Protein AF-A0A3B9BT10-F1 (afdb_monomer_lite)

Secondary structure (DSSP, 8-state):
--------THHHHHHHHHHHSPPPGGG-SS-TT--PPP---S-HHHHHHHHHHHHHHHHHT---S--HHHHHHHHHTT---

Foldseek 3Di:
DDDDDDDPPCPVVVVVVVVVDDDDQVRDPDHPPDDDDDDDPDDPVVVVVVVVVVVVCCVPVNDPDDDPVRVVVQVVVPDDD

Sequence (81 aa):
MSEPRVRRAGGRSARQALRAAPIAAEERSIRAGMEGGTYKPLSDAEILRIHNAALNALENIGLADAPPSGVKILTDVGAIL

Radius of gyration: 30.06 Å; chains: 1; bounding box: 66×40×74 Å

Structure (mmCIF, N/CA/C/O backbone):
data_AF-A0A3B9BT10-F1
#
_entry.id   AF-A0A3B9BT10-F1
#
loop_
_atom_site.group_PDB
_atom_site.id
_atom_site.type_symbol
_atom_site.label_atom_id
_atom_site.label_alt_id
_atom_site.label_comp_id
_atom_site.label_asym_id
_atom_site.label_entity_id
_atom_site.label_seq_id
_atom_site.pdbx_PDB_ins_code
_atom_site.Cartn_x
_atom_site.Cartn_y
_atom_site.Cartn_z
_atom_site.occupancy
_atom_site.B_iso_or_equiv
_atom_site.auth_seq_id
_atom_site.auth_comp_id
_atom_site.auth_asym_id
_atom_site.auth_atom_id
_atom_site.pdbx_PDB_model_num
ATOM 1 N N . MET A 1 1 ? 45.730 25.650 -56.884 1.00 43.03 1 MET A N 1
ATOM 2 C CA . MET A 1 1 ? 44.268 25.495 -56.720 1.00 43.03 1 MET A CA 1
ATOM 3 C C . MET A 1 1 ? 44.033 24.166 -56.015 1.00 43.03 1 MET A C 1
ATOM 5 O O . MET A 1 1 ? 44.523 23.167 -56.516 1.00 43.03 1 MET A O 1
ATOM 9 N N . SER A 1 2 ? 43.439 24.160 -54.818 1.00 49.56 2 SER A N 1
ATOM 10 C CA . SER A 1 2 ? 43.265 22.941 -54.009 1.00 49.56 2 SER A CA 1
ATOM 11 C C . SER A 1 2 ? 41.859 22.380 -54.211 1.00 49.56 2 SER A C 1
ATOM 13 O O . SER A 1 2 ? 40.880 23.102 -54.031 1.00 49.56 2 SER A O 1
ATOM 15 N N . GLU A 1 3 ? 41.775 21.118 -54.620 1.00 58.25 3 GLU A N 1
ATOM 16 C CA . GLU A 1 3 ? 40.535 20.398 -54.917 1.00 58.25 3 GLU 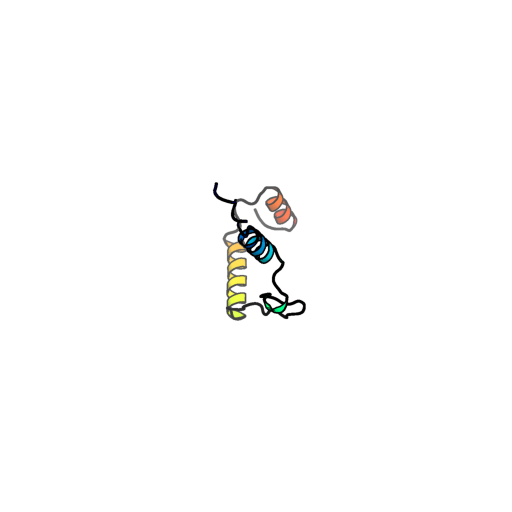A CA 1
ATOM 17 C C . GLU A 1 3 ? 39.741 20.106 -53.623 1.00 58.25 3 GLU A C 1
ATOM 19 O O . GLU A 1 3 ? 40.332 19.706 -52.609 1.00 58.25 3 GLU A O 1
ATOM 24 N N . PRO A 1 4 ? 38.409 20.294 -53.594 1.00 55.34 4 PRO A N 1
ATOM 25 C CA . PRO A 1 4 ? 37.624 20.065 -52.388 1.00 55.34 4 PRO A CA 1
ATOM 26 C C . PRO A 1 4 ? 37.548 18.565 -52.061 1.00 55.34 4 PRO A C 1
ATOM 28 O O . PRO A 1 4 ? 36.848 17.790 -52.708 1.00 55.34 4 PRO A O 1
ATOM 31 N N . ARG A 1 5 ? 38.249 18.146 -51.000 1.00 66.19 5 ARG A N 1
ATOM 32 C CA . ARG A 1 5 ? 38.156 16.784 -50.449 1.00 66.19 5 ARG A CA 1
ATOM 33 C C . ARG A 1 5 ? 36.738 16.499 -49.943 1.00 66.19 5 ARG A C 1
ATOM 35 O O . ARG A 1 5 ? 36.285 17.115 -48.976 1.00 66.19 5 ARG A O 1
ATOM 42 N N . VAL A 1 6 ? 36.083 15.503 -50.543 1.00 64.75 6 VAL A N 1
ATOM 43 C CA . VAL A 1 6 ? 34.787 14.960 -50.109 1.00 64.75 6 VAL A CA 1
ATOM 44 C C . VAL A 1 6 ? 34.893 14.483 -48.656 1.00 64.75 6 VAL A C 1
ATOM 46 O O . VAL A 1 6 ? 35.518 13.465 -48.350 1.00 64.75 6 VAL A O 1
ATOM 49 N N . ARG A 1 7 ? 34.304 15.237 -47.722 1.00 62.28 7 ARG A N 1
ATOM 50 C CA . ARG A 1 7 ? 34.230 14.842 -46.310 1.00 62.28 7 ARG A CA 1
ATOM 51 C C . ARG A 1 7 ? 33.209 13.711 -46.189 1.00 62.28 7 ARG A C 1
ATOM 53 O O . ARG A 1 7 ? 32.056 13.887 -46.567 1.00 62.28 7 ARG A O 1
ATOM 60 N N . ARG A 1 8 ? 33.617 12.557 -45.647 1.00 62.38 8 ARG A N 1
ATOM 61 C CA . ARG A 1 8 ? 32.740 11.404 -45.365 1.00 62.38 8 ARG A CA 1
ATOM 62 C C . ARG A 1 8 ? 31.692 11.787 -44.306 1.00 62.38 8 ARG A C 1
ATOM 64 O O . ARG A 1 8 ? 31.867 11.527 -43.119 1.00 62.38 8 ARG A O 1
ATOM 71 N N . ALA A 1 9 ? 30.611 12.439 -44.724 1.00 59.94 9 ALA A N 1
ATOM 72 C CA . ALA A 1 9 ? 29.584 13.007 -43.847 1.00 59.94 9 ALA A CA 1
ATOM 73 C C . ALA A 1 9 ? 28.581 11.971 -43.290 1.00 59.94 9 ALA A C 1
ATOM 75 O O . ALA A 1 9 ? 27.600 12.345 -42.659 1.00 59.94 9 ALA A O 1
ATOM 76 N N . GLY A 1 10 ? 28.823 10.668 -43.480 1.00 71.31 10 GLY A N 1
ATOM 77 C CA . GLY A 1 10 ? 27.914 9.600 -43.043 1.00 71.31 10 GLY A CA 1
ATOM 78 C C . GLY A 1 10 ? 28.111 9.120 -41.600 1.00 71.31 10 GLY A C 1
ATOM 79 O O . GLY A 1 10 ? 27.225 8.500 -41.026 1.00 71.31 10 GLY A O 1
ATOM 80 N N . GLY A 1 11 ? 29.258 9.399 -40.968 1.00 83.38 11 GLY A N 1
ATOM 81 C CA . GLY A 1 11 ? 29.569 8.810 -39.656 1.00 83.38 11 GLY A CA 1
ATOM 82 C C . GLY A 1 11 ? 28.680 9.317 -38.511 1.00 83.38 11 GLY A C 1
ATOM 83 O O . GLY A 1 11 ? 28.345 8.562 -37.601 1.00 83.38 11 GLY A O 1
ATOM 84 N N . ARG A 1 12 ? 28.288 10.600 -38.537 1.00 82.69 12 ARG A N 1
ATOM 85 C CA . ARG A 1 12 ? 27.394 11.183 -37.519 1.00 82.69 12 ARG A CA 1
ATOM 86 C C . ARG A 1 12 ? 25.955 10.711 -37.715 1.00 82.69 12 ARG A C 1
ATOM 88 O O . ARG A 1 12 ? 25.337 10.297 -36.740 1.00 82.69 12 ARG A O 1
ATOM 95 N N . SER A 1 13 ? 25.459 10.747 -38.952 1.00 85.88 13 SER A N 1
ATOM 96 C CA . SER A 1 13 ? 24.109 10.289 -39.286 1.00 85.88 13 SER A CA 1
ATOM 97 C C . SER A 1 13 ? 23.937 8.798 -38.998 1.00 85.88 13 SER A C 1
ATOM 99 O O . SER A 1 13 ? 22.935 8.427 -38.400 1.00 85.88 13 SER A O 1
ATOM 101 N N . ALA A 1 14 ? 24.938 7.959 -39.287 1.00 86.06 14 ALA A N 1
ATOM 102 C CA . ALA A 1 14 ? 24.908 6.534 -38.950 1.00 86.06 14 ALA A CA 1
ATOM 103 C C . ALA A 1 14 ? 24.807 6.285 -37.434 1.00 86.06 14 ALA A C 1
ATOM 105 O O . ALA A 1 14 ? 23.993 5.480 -36.994 1.00 86.06 14 ALA A O 1
ATOM 106 N N . ARG A 1 15 ? 25.575 7.017 -36.610 1.00 86.25 15 ARG A N 1
ATOM 107 C CA . ARG A 1 15 ? 25.467 6.917 -35.140 1.00 86.25 15 ARG A CA 1
ATOM 108 C C . ARG A 1 15 ? 24.121 7.410 -34.613 1.00 86.25 15 ARG A C 1
ATOM 110 O O . ARG A 1 15 ? 23.632 6.886 -33.620 1.00 86.25 15 ARG A O 1
ATOM 117 N N . GLN A 1 16 ? 23.546 8.430 -35.242 1.00 88.00 16 GLN A N 1
ATOM 118 C CA . GLN A 1 16 ? 22.224 8.933 -34.880 1.00 88.00 16 GLN A CA 1
ATOM 119 C C . GLN A 1 16 ? 21.133 7.920 -35.242 1.00 88.00 16 GLN A C 1
ATOM 121 O O . GLN A 1 16 ? 20.294 7.626 -34.398 1.00 88.00 16 GLN A O 1
ATOM 126 N N . ALA A 1 17 ? 21.196 7.335 -36.440 1.00 88.00 17 ALA A N 1
ATOM 127 C CA . ALA A 1 17 ? 20.282 6.288 -36.886 1.00 88.00 17 ALA A CA 1
ATOM 128 C C . ALA A 1 17 ? 20.360 5.039 -35.993 1.00 88.00 17 ALA A C 1
ATOM 130 O O . ALA A 1 17 ? 19.324 4.527 -35.592 1.00 88.00 17 ALA A O 1
ATOM 131 N N . LEU A 1 18 ? 21.567 4.605 -35.606 1.00 86.00 18 LEU A N 1
ATOM 132 C CA . LEU A 1 18 ? 21.755 3.455 -34.713 1.00 86.00 18 LEU A CA 1
ATOM 133 C C . LEU A 1 18 ? 21.127 3.678 -33.326 1.00 86.00 18 LEU A C 1
ATOM 135 O O . LEU A 1 18 ? 20.542 2.763 -32.769 1.00 86.00 18 LEU A O 1
ATOM 139 N N . ARG A 1 19 ? 21.224 4.894 -32.769 1.00 87.12 19 ARG A N 1
ATOM 140 C CA . ARG A 1 19 ? 20.616 5.222 -31.463 1.00 87.12 19 ARG A CA 1
ATOM 141 C C . ARG A 1 19 ? 19.108 5.446 -31.530 1.00 87.12 19 ARG A C 1
ATOM 143 O O . ARG A 1 19 ? 18.437 5.280 -30.522 1.00 87.12 19 ARG A O 1
ATOM 150 N N . ALA A 1 20 ? 18.603 5.889 -32.679 1.00 89.50 20 ALA A N 1
ATOM 151 C CA . ALA A 1 20 ? 17.173 6.063 -32.912 1.00 89.50 20 ALA A CA 1
ATOM 152 C C . ALA A 1 20 ? 16.476 4.741 -33.271 1.00 89.50 20 ALA A C 1
ATOM 154 O O . ALA A 1 20 ? 15.251 4.659 -33.191 1.00 89.50 20 ALA A O 1
ATOM 155 N N . ALA A 1 21 ? 17.236 3.723 -33.685 1.00 89.12 21 ALA A N 1
ATOM 156 C CA . ALA A 1 21 ? 16.704 2.402 -33.959 1.00 89.12 21 ALA A CA 1
ATOM 157 C C . ALA A 1 21 ? 16.153 1.763 -32.669 1.00 89.12 21 ALA A C 1
ATOM 159 O O . ALA A 1 21 ? 16.707 1.964 -31.586 1.00 89.12 21 ALA A O 1
ATOM 160 N N . PRO A 1 22 ? 15.063 0.988 -32.765 1.00 86.38 22 PRO A N 1
ATOM 161 C CA . PRO A 1 22 ? 14.544 0.244 -31.628 1.00 86.38 22 PRO A CA 1
ATOM 162 C C . PRO A 1 22 ? 15.571 -0.781 -31.136 1.00 86.38 22 PRO A C 1
ATOM 164 O O . PRO A 1 22 ? 16.290 -1.382 -31.934 1.00 86.38 22 PRO A O 1
ATOM 167 N N . ILE A 1 23 ? 15.591 -1.013 -29.820 1.00 84.12 23 ILE A N 1
ATOM 168 C CA . ILE A 1 23 ? 16.448 -2.025 -29.190 1.00 84.12 23 ILE A CA 1
ATOM 169 C C . ILE A 1 23 ? 16.156 -3.389 -29.825 1.00 84.12 23 ILE A C 1
ATOM 171 O O . ILE A 1 23 ? 14.990 -3.816 -29.904 1.00 84.12 23 ILE A O 1
ATOM 175 N N . ALA A 1 24 ? 17.222 -4.055 -30.279 1.00 87.06 24 ALA A N 1
ATOM 176 C CA . ALA A 1 24 ? 17.154 -5.380 -30.879 1.00 87.06 24 ALA A CA 1
ATOM 177 C C . ALA A 1 24 ? 16.463 -6.358 -29.921 1.00 87.06 24 ALA A C 1
ATOM 179 O O . ALA A 1 24 ? 16.622 -6.260 -28.706 1.00 87.06 24 ALA A O 1
ATOM 180 N N . ALA A 1 25 ? 15.682 -7.303 -30.449 1.00 83.62 25 ALA A N 1
ATOM 181 C CA . ALA A 1 25 ? 14.897 -8.222 -29.620 1.00 83.62 25 ALA A CA 1
ATOM 182 C C . ALA A 1 25 ? 15.762 -8.994 -28.603 1.00 83.62 25 ALA A C 1
ATOM 184 O O . ALA A 1 25 ? 15.337 -9.185 -27.464 1.00 83.62 25 ALA A O 1
ATOM 185 N N . GLU A 1 26 ? 16.988 -9.343 -28.999 1.00 83.44 26 GLU A N 1
ATOM 186 C CA . GLU A 1 26 ? 17.994 -10.039 -28.184 1.00 83.44 26 GLU A CA 1
ATOM 187 C C . GLU A 1 26 ? 18.449 -9.219 -26.960 1.00 83.44 26 GLU A C 1
ATOM 189 O O . GLU A 1 26 ? 18.745 -9.783 -25.907 1.00 83.44 26 GLU A O 1
ATOM 194 N N . GLU A 1 27 ? 18.485 -7.889 -27.105 1.00 85.31 27 GLU A N 1
ATOM 195 C CA . GLU A 1 27 ? 19.005 -6.918 -26.130 1.00 85.31 27 GLU A CA 1
ATOM 196 C C . GLU A 1 27 ? 17.919 -6.371 -25.189 1.00 85.31 27 GLU A C 1
ATOM 198 O O . GLU A 1 27 ? 18.207 -5.608 -24.264 1.00 85.31 27 GLU A O 1
ATOM 203 N N . ARG A 1 28 ? 16.649 -6.737 -25.400 1.00 86.06 28 ARG A N 1
ATOM 204 C CA . ARG A 1 28 ? 15.546 -6.282 -24.545 1.00 86.06 28 ARG A CA 1
ATOM 205 C C . ARG A 1 28 ? 15.669 -6.888 -23.151 1.00 86.06 28 ARG A C 1
ATOM 207 O O . ARG A 1 28 ? 15.701 -8.107 -22.999 1.00 86.06 28 ARG A O 1
ATOM 214 N N . SER A 1 29 ? 15.633 -6.032 -22.129 1.00 84.69 29 SER A N 1
ATOM 215 C 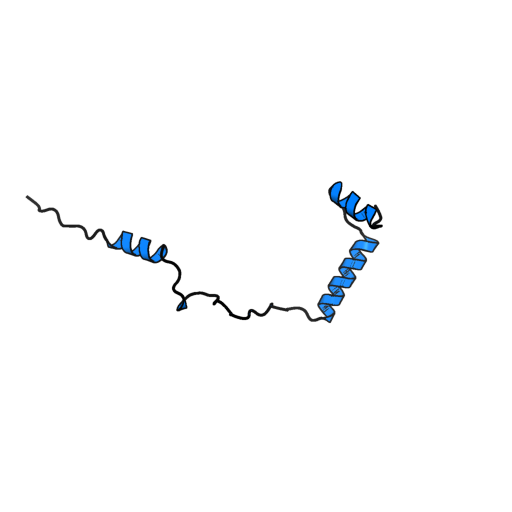CA . SER A 1 29 ? 15.678 -6.447 -20.719 1.00 84.69 29 SER A CA 1
ATOM 216 C C . SER A 1 29 ? 14.487 -7.318 -20.303 1.00 84.69 29 SER A C 1
ATOM 218 O O . SER A 1 29 ? 14.609 -8.108 -19.375 1.00 84.69 29 SER A O 1
ATOM 220 N N . ILE A 1 30 ? 13.342 -7.180 -20.981 1.00 82.44 30 ILE A N 1
ATOM 221 C CA . ILE A 1 30 ? 12.122 -7.960 -20.739 1.00 82.44 30 ILE A CA 1
ATOM 222 C C . ILE A 1 30 ? 11.595 -8.455 -22.088 1.00 82.44 30 ILE A C 1
ATOM 224 O O . ILE A 1 30 ? 11.559 -7.705 -23.069 1.00 82.44 30 ILE A O 1
ATOM 228 N N . ARG A 1 31 ? 11.185 -9.724 -22.142 1.00 83.06 31 ARG A N 1
ATOM 229 C CA . ARG A 1 31 ? 10.654 -10.378 -23.348 1.00 83.06 31 ARG A CA 1
ATOM 230 C C . ARG A 1 31 ? 9.154 -10.623 -23.198 1.00 83.06 31 ARG A C 1
ATOM 232 O O . ARG A 1 31 ? 8.659 -10.815 -22.092 1.00 83.06 31 ARG A O 1
ATOM 239 N N . ALA A 1 32 ? 8.426 -10.618 -24.313 1.00 79.12 32 ALA A N 1
ATOM 240 C CA . ALA A 1 32 ? 7.007 -10.963 -24.299 1.00 79.12 32 ALA A CA 1
ATOM 241 C C . ALA A 1 32 ? 6.825 -12.407 -23.799 1.00 79.12 32 ALA A C 1
ATOM 243 O O . ALA A 1 32 ? 7.570 -13.294 -24.211 1.00 79.12 32 ALA A O 1
ATOM 244 N N . GLY A 1 33 ? 5.864 -12.628 -22.900 1.00 80.19 33 GLY A N 1
ATOM 245 C CA . GLY A 1 33 ? 5.637 -13.933 -22.266 1.00 80.19 33 GLY A CA 1
ATOM 246 C C . GLY A 1 33 ? 6.626 -14.292 -21.151 1.00 80.19 33 GLY A C 1
ATOM 247 O O . GLY A 1 33 ? 6.559 -15.399 -20.630 1.00 80.19 33 GLY A O 1
ATOM 248 N N . MET A 1 34 ? 7.538 -13.390 -20.770 1.00 82.94 34 MET A N 1
ATOM 249 C CA . MET A 1 34 ? 8.409 -13.599 -19.613 1.00 82.94 34 MET A CA 1
ATOM 250 C C . MET A 1 34 ? 7.590 -13.474 -18.323 1.00 82.94 34 MET A C 1
ATOM 252 O O . MET A 1 34 ? 7.092 -12.393 -18.005 1.00 82.94 34 MET A O 1
ATOM 256 N N . GLU A 1 35 ? 7.460 -14.572 -17.580 1.00 74.81 35 GLU A N 1
ATOM 257 C CA . GLU A 1 35 ? 6.881 -14.557 -16.237 1.00 74.81 35 GLU A CA 1
ATOM 258 C C . GLU A 1 35 ? 7.835 -13.824 -15.287 1.00 74.81 35 GLU A C 1
ATOM 260 O O . GLU A 1 35 ? 8.960 -14.256 -15.034 1.00 74.81 35 GLU A O 1
ATOM 265 N N . GLY A 1 36 ? 7.402 -12.664 -14.799 1.00 76.69 36 GLY A N 1
ATOM 266 C CA . GLY A 1 36 ? 8.093 -11.938 -13.743 1.00 76.69 36 GLY A CA 1
ATOM 267 C C . GLY A 1 36 ? 7.635 -12.430 -12.374 1.00 76.69 36 GLY A C 1
ATOM 268 O O . GLY A 1 36 ? 6.440 -12.590 -12.137 1.00 76.69 36 GLY A O 1
ATOM 269 N N . GLY A 1 37 ? 8.576 -12.626 -11.453 1.00 79.00 37 GLY A N 1
ATOM 270 C CA . GLY A 1 37 ? 8.256 -12.757 -10.035 1.00 79.00 37 GLY A CA 1
ATOM 271 C C . GLY A 1 37 ? 8.114 -11.382 -9.385 1.00 79.00 37 GLY A C 1
ATOM 272 O O . GLY A 1 37 ? 8.825 -10.441 -9.736 1.00 79.00 37 GLY A O 1
ATOM 273 N N . THR A 1 38 ? 7.235 -11.254 -8.396 1.00 81.38 38 THR A N 1
ATOM 274 C CA . THR A 1 38 ? 7.266 -10.104 -7.486 1.00 81.38 38 THR A CA 1
ATOM 275 C C . THR A 1 38 ? 8.302 -10.353 -6.403 1.00 81.38 38 THR A C 1
ATOM 277 O O . THR A 1 38 ? 8.251 -11.377 -5.720 1.00 81.38 38 THR A O 1
ATOM 280 N N . TYR A 1 39 ? 9.222 -9.408 -6.210 1.00 88.56 39 TYR A N 1
ATOM 281 C CA . TYR A 1 39 ? 10.110 -9.440 -5.056 1.00 88.56 39 TYR A CA 1
ATOM 282 C C . TYR A 1 39 ? 9.273 -9.333 -3.776 1.00 88.56 39 TYR A C 1
ATOM 284 O O . TYR A 1 39 ? 8.617 -8.318 -3.542 1.00 88.56 39 TYR A O 1
ATOM 292 N N . LYS A 1 40 ? 9.273 -10.399 -2.971 1.00 88.75 40 LYS A N 1
ATOM 293 C CA . LYS A 1 40 ? 8.531 -10.499 -1.712 1.00 88.75 40 LYS A CA 1
ATOM 294 C C . LYS A 1 40 ? 9.530 -10.545 -0.548 1.00 88.75 40 LYS A C 1
ATOM 296 O O . LYS A 1 40 ? 9.881 -11.633 -0.101 1.00 88.75 40 LYS A O 1
ATOM 301 N N . PRO A 1 41 ? 10.030 -9.383 -0.084 1.00 95.12 41 PRO A N 1
ATOM 302 C CA . PRO A 1 41 ? 11.021 -9.331 0.991 1.00 95.12 41 PRO A CA 1
ATOM 303 C C . PRO A 1 41 ? 10.441 -9.671 2.366 1.00 95.12 41 PRO A C 1
ATOM 305 O O . PRO A 1 41 ? 11.201 -9.950 3.284 1.00 95.12 41 PRO A O 1
ATOM 308 N N . LEU A 1 42 ? 9.115 -9.609 2.514 1.00 96.69 42 LEU A N 1
ATOM 309 C CA . LEU A 1 42 ? 8.417 -9.837 3.772 1.00 96.69 42 LEU A CA 1
ATOM 310 C C . LEU A 1 42 ? 7.781 -11.225 3.805 1.00 96.69 42 LEU A C 1
ATOM 312 O O . LEU A 1 42 ? 7.155 -11.671 2.838 1.00 96.69 42 LEU A O 1
ATOM 316 N N . SER A 1 43 ? 7.880 -11.867 4.961 1.00 97.38 43 SER A N 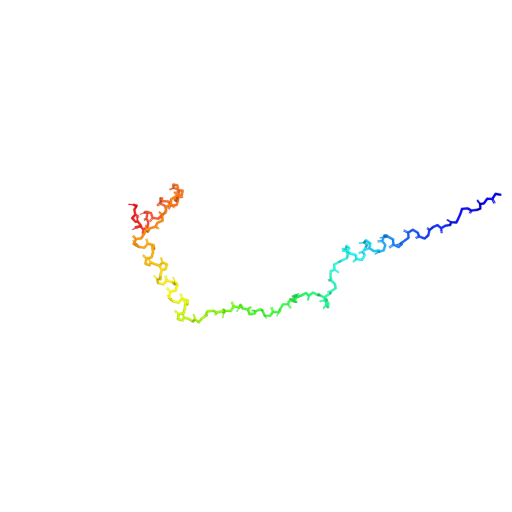1
ATOM 317 C CA . SER A 1 43 ? 7.088 -13.042 5.307 1.00 97.38 43 SER A CA 1
ATOM 318 C C . SER A 1 43 ? 5.603 -12.693 5.459 1.00 97.38 43 SER A C 1
ATOM 320 O O . SER A 1 43 ? 5.229 -11.543 5.702 1.00 97.38 43 SER A O 1
ATOM 322 N N . ASP A 1 44 ? 4.733 -13.701 5.382 1.00 97.31 44 ASP A N 1
ATOM 323 C CA . ASP A 1 44 ? 3.288 -13.507 5.574 1.00 97.31 44 ASP A CA 1
ATOM 324 C C . ASP A 1 44 ? 2.958 -12.946 6.965 1.00 97.31 44 ASP A C 1
ATOM 326 O O . ASP A 1 44 ? 2.066 -12.112 7.110 1.00 97.31 44 ASP A O 1
ATOM 330 N N . ALA A 1 45 ? 3.728 -13.337 7.985 1.00 98.44 45 ALA A N 1
ATOM 331 C CA . ALA A 1 45 ? 3.575 -12.825 9.342 1.00 98.44 45 ALA A CA 1
ATOM 332 C C . ALA A 1 45 ? 3.919 -11.328 9.448 1.00 98.44 45 ALA A C 1
ATOM 334 O O . ALA A 1 45 ? 3.262 -10.591 10.184 1.00 98.44 45 ALA A O 1
ATOM 335 N N . GLU A 1 46 ? 4.934 -10.860 8.718 1.00 98.44 46 GLU A N 1
ATOM 336 C CA . GLU A 1 46 ? 5.303 -9.439 8.678 1.00 98.44 46 GLU A CA 1
ATOM 337 C C . GLU A 1 46 ? 4.265 -8.609 7.925 1.00 98.44 46 GLU A C 1
ATOM 339 O O . GLU A 1 46 ? 3.890 -7.533 8.392 1.00 98.44 46 GLU A O 1
ATOM 344 N N . ILE A 1 47 ? 3.740 -9.132 6.814 1.00 98.25 47 ILE A N 1
ATOM 345 C CA . ILE A 1 47 ? 2.640 -8.499 6.076 1.00 98.25 47 ILE A CA 1
ATOM 346 C C . ILE A 1 47 ? 1.413 -8.358 6.982 1.00 98.25 47 ILE A C 1
ATOM 348 O O . ILE A 1 47 ? 0.852 -7.268 7.095 1.00 98.25 47 ILE A O 1
ATOM 352 N N . LEU A 1 48 ? 1.032 -9.431 7.681 1.00 98.62 48 LEU A N 1
ATOM 353 C CA . LEU A 1 48 ? -0.110 -9.413 8.594 1.00 98.62 48 LEU A CA 1
ATOM 354 C C . LEU A 1 48 ? 0.099 -8.426 9.750 1.00 98.62 48 LEU A C 1
ATOM 356 O O . LEU A 1 48 ? -0.828 -7.721 10.146 1.00 98.62 48 LEU A O 1
ATOM 360 N N . ARG A 1 49 ? 1.330 -8.325 10.264 1.00 98.62 49 ARG A N 1
ATOM 361 C CA . ARG A 1 49 ? 1.684 -7.350 11.302 1.00 98.62 49 ARG A CA 1
ATOM 362 C C . ARG A 1 49 ? 1.474 -5.914 10.823 1.00 98.62 49 ARG A C 1
ATOM 364 O O . ARG A 1 49 ? 0.870 -5.131 11.551 1.00 98.62 49 ARG A O 1
ATOM 371 N N . ILE A 1 50 ? 1.940 -5.576 9.620 1.00 98.44 50 ILE A N 1
ATOM 372 C CA . ILE A 1 50 ? 1.758 -4.238 9.033 1.00 98.44 50 ILE A CA 1
ATOM 373 C C . ILE A 1 50 ? 0.274 -3.957 8.796 1.00 98.44 50 ILE A C 1
ATOM 375 O O . ILE A 1 50 ? -0.197 -2.873 9.129 1.00 98.44 50 ILE A O 1
ATOM 379 N N . HIS A 1 51 ? -0.469 -4.934 8.273 1.00 98.50 51 HIS A N 1
ATOM 380 C CA . HIS A 1 51 ? -1.904 -4.799 8.037 1.00 98.50 51 HIS A CA 1
ATOM 381 C C . HIS A 1 51 ? -2.665 -4.467 9.328 1.00 98.50 51 HIS A C 1
ATOM 383 O O . HIS A 1 51 ? -3.379 -3.468 9.385 1.00 98.50 51 HIS A O 1
ATOM 389 N N . ASN A 1 52 ? -2.446 -5.244 10.390 1.00 98.62 52 ASN A N 1
ATOM 390 C CA . ASN A 1 52 ? -3.094 -5.006 11.680 1.00 98.62 52 ASN A CA 1
ATOM 391 C C . ASN A 1 52 ? -2.666 -3.670 12.299 1.00 98.62 52 ASN A C 1
ATOM 393 O O . ASN A 1 52 ? -3.492 -2.964 12.869 1.00 98.62 52 ASN A O 1
ATOM 397 N N . ALA A 1 53 ? -1.390 -3.295 12.167 1.00 98.56 53 ALA A N 1
ATOM 398 C CA . ALA A 1 53 ? -0.912 -1.995 12.629 1.00 98.56 53 ALA A CA 1
ATOM 399 C C . ALA A 1 53 ? -1.602 -0.836 11.891 1.00 98.56 53 ALA A C 1
ATOM 401 O O . ALA A 1 53 ? -1.986 0.139 12.531 1.00 98.56 53 ALA A O 1
ATOM 402 N N . ALA A 1 54 ? -1.806 -0.957 10.576 1.00 98.38 54 ALA A N 1
ATOM 403 C CA . ALA A 1 54 ? -2.523 0.039 9.786 1.00 98.38 54 ALA A CA 1
ATOM 404 C C . ALA A 1 54 ? -3.995 0.151 10.209 1.00 98.38 54 ALA A C 1
ATOM 406 O O . ALA A 1 54 ? -4.472 1.262 10.414 1.00 98.38 54 ALA A O 1
ATOM 407 N N . LEU A 1 55 ? -4.695 -0.971 10.411 1.00 97.75 55 LEU A N 1
ATOM 408 C CA . LEU A 1 55 ? -6.077 -0.958 10.908 1.00 97.75 55 LEU A CA 1
ATOM 409 C C . LEU A 1 55 ? -6.179 -0.325 12.299 1.00 97.75 55 LEU A C 1
ATOM 411 O O . LEU A 1 55 ? -7.022 0.538 12.523 1.00 97.75 55 LEU A O 1
ATOM 415 N N . ASN A 1 56 ? -5.275 -0.688 13.211 1.00 98.25 56 ASN A N 1
ATOM 416 C CA . ASN A 1 56 ? -5.232 -0.095 14.545 1.00 98.25 56 ASN A CA 1
ATOM 417 C C . ASN A 1 56 ? -4.961 1.413 14.494 1.00 98.25 56 ASN A C 1
ATOM 419 O O . ASN A 1 56 ? -5.538 2.160 15.281 1.00 98.25 56 ASN A O 1
ATOM 423 N N . ALA A 1 57 ? -4.088 1.870 13.594 1.00 97.62 57 ALA A N 1
ATOM 424 C CA . ALA A 1 57 ? -3.832 3.293 13.407 1.00 97.62 57 ALA A CA 1
ATOM 425 C C . ALA A 1 57 ? -5.071 4.013 12.856 1.00 97.62 57 ALA A C 1
ATOM 427 O O . ALA A 1 57 ? -5.438 5.060 13.378 1.00 97.62 57 ALA A O 1
ATOM 428 N N . LEU A 1 58 ? -5.749 3.440 11.859 1.00 95.44 58 LEU A N 1
ATOM 429 C CA . LEU A 1 58 ? -6.973 4.018 11.300 1.00 95.44 58 LEU A CA 1
ATOM 430 C C . LEU A 1 58 ? -8.086 4.140 12.347 1.00 95.44 58 LEU A C 1
ATOM 432 O O . LEU A 1 58 ? -8.734 5.177 12.400 1.00 95.44 58 LEU A O 1
ATOM 436 N N . GLU A 1 59 ? -8.264 3.131 13.199 1.00 95.12 59 GLU A N 1
ATOM 437 C CA . GLU A 1 59 ? -9.293 3.137 14.245 1.00 95.12 59 GLU A CA 1
ATOM 438 C C . GLU A 1 59 ? -8.979 4.127 15.377 1.00 95.12 59 GLU A C 1
ATOM 440 O O . GLU A 1 59 ? -9.843 4.881 15.811 1.00 95.12 59 GLU A O 1
ATOM 445 N N . ASN A 1 60 ? -7.739 4.128 15.8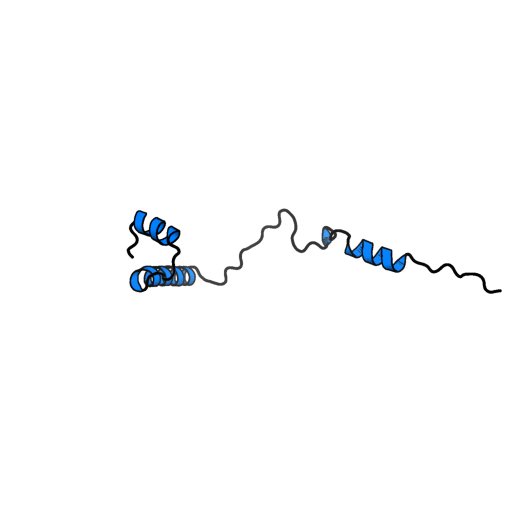79 1.00 96.62 60 ASN A N 1
ATOM 446 C CA . ASN A 1 60 ? -7.402 4.869 17.101 1.00 96.62 60 ASN A CA 1
ATOM 447 C C . ASN A 1 60 ? -6.866 6.282 16.845 1.00 96.62 60 ASN A C 1
ATOM 449 O O . ASN A 1 60 ? -6.923 7.126 17.737 1.00 96.62 60 ASN A O 1
ATOM 453 N N . ILE A 1 61 ? -6.277 6.525 15.671 1.00 95.88 61 ILE A N 1
ATOM 454 C CA . ILE A 1 61 ? -5.669 7.814 15.304 1.00 95.88 61 ILE A CA 1
ATOM 455 C C . ILE A 1 61 ? -6.521 8.519 14.245 1.00 95.88 61 ILE A C 1
ATOM 457 O O . ILE A 1 61 ? -6.690 9.734 14.314 1.00 95.88 61 ILE A O 1
ATOM 461 N N . GLY A 1 62 ? -7.072 7.775 13.284 1.00 93.50 62 GLY A N 1
ATOM 462 C CA . GLY A 1 62 ? -7.863 8.335 12.190 1.00 93.50 62 GLY A CA 1
ATOM 463 C C . GLY A 1 62 ? -7.022 8.910 11.046 1.00 93.50 62 GLY A C 1
ATOM 464 O O . GLY A 1 62 ? -5.811 8.696 10.944 1.00 93.50 62 GLY A O 1
ATOM 465 N N . LEU A 1 63 ? -7.694 9.624 10.143 1.00 92.69 63 LEU A N 1
ATOM 466 C CA . LEU A 1 63 ? -7.105 10.287 8.977 1.00 92.69 63 LEU A CA 1
ATOM 467 C C . LEU A 1 63 ? -7.416 11.784 9.030 1.00 92.69 63 LEU A C 1
ATOM 469 O O . LEU A 1 63 ? -8.547 12.174 9.303 1.00 92.69 63 LEU A O 1
ATOM 473 N N . ALA A 1 64 ? -6.422 12.614 8.721 1.00 94.12 64 ALA A N 1
ATOM 474 C CA . ALA A 1 64 ? -6.568 14.064 8.627 1.00 94.12 64 ALA A CA 1
ATOM 475 C C . ALA A 1 64 ? -6.527 14.536 7.165 1.00 94.12 64 ALA A C 1
ATOM 477 O O . ALA A 1 64 ? -6.092 13.804 6.275 1.00 94.12 64 ALA A O 1
ATOM 478 N N . ASP A 1 65 ? -6.980 15.770 6.933 1.00 93.81 65 ASP A N 1
ATOM 479 C CA . ASP A 1 65 ? -6.867 16.484 5.652 1.00 93.81 65 ASP A CA 1
ATOM 480 C C . ASP A 1 65 ? -7.498 15.768 4.442 1.00 93.81 65 ASP A C 1
ATOM 482 O O . ASP A 1 65 ? -7.094 15.956 3.291 1.00 93.81 65 ASP A O 1
ATOM 486 N N . ALA A 1 66 ? -8.535 14.960 4.682 1.00 92.56 66 ALA A N 1
ATOM 487 C CA . ALA A 1 66 ? -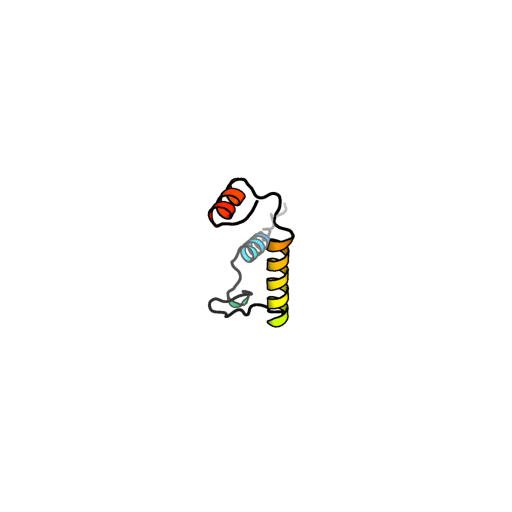9.320 14.377 3.605 1.00 92.56 66 ALA A CA 1
ATOM 488 C C . ALA A 1 66 ? -10.100 15.479 2.855 1.00 92.56 66 ALA A C 1
ATOM 490 O O . ALA A 1 66 ? -10.727 16.335 3.488 1.00 92.56 66 ALA A O 1
ATOM 491 N N . PRO A 1 67 ? -10.125 15.472 1.506 1.00 96.50 67 PRO A N 1
ATOM 492 C CA . PRO A 1 67 ? -10.945 16.415 0.751 1.00 96.50 67 PRO A CA 1
ATOM 493 C C . PRO A 1 67 ? -12.436 16.210 1.078 1.00 96.50 67 PRO A C 1
ATOM 495 O O . PRO A 1 67 ? -12.827 15.091 1.425 1.00 96.50 67 PRO A O 1
ATOM 498 N N . PRO A 1 68 ? -13.307 17.223 0.893 1.00 96.31 68 PRO A N 1
ATOM 499 C CA . PRO A 1 68 ? -14.734 17.101 1.213 1.00 96.31 68 PRO A CA 1
ATOM 500 C C . PRO A 1 68 ? -15.425 15.900 0.550 1.00 96.31 68 PRO A C 1
ATOM 502 O O . PRO A 1 68 ? -16.297 15.270 1.144 1.00 96.31 68 PRO A O 1
ATOM 505 N N . SER A 1 69 ? -15.006 15.543 -0.669 1.00 97.19 69 SER A N 1
ATOM 506 C CA . SER A 1 69 ? -15.476 14.340 -1.363 1.00 97.19 69 SER A CA 1
ATOM 507 C C . SER A 1 69 ? -15.081 13.048 -0.643 1.00 97.19 69 SER A C 1
ATOM 509 O O . SER A 1 69 ? -15.895 12.134 -0.556 1.00 97.19 69 SER A O 1
ATOM 511 N N . GLY A 1 70 ? -13.861 12.979 -0.108 1.00 95.12 70 GLY A N 1
ATOM 512 C CA . GLY A 1 70 ? -13.360 11.837 0.654 1.00 95.12 70 GLY A CA 1
ATOM 513 C C . GLY A 1 70 ? -14.102 11.664 1.975 1.00 95.12 70 GLY A C 1
ATOM 514 O O . GLY A 1 70 ? -14.557 10.561 2.262 1.00 95.12 70 GLY A O 1
ATOM 515 N N . VAL A 1 71 ? -14.305 12.758 2.721 1.00 95.88 71 VAL A N 1
ATOM 516 C CA . VAL A 1 71 ? -15.098 12.740 3.964 1.00 95.88 71 VAL A CA 1
ATOM 517 C C . VAL A 1 71 ? -16.498 12.207 3.684 1.00 95.88 71 VAL A C 1
ATOM 519 O O . VAL A 1 71 ? -16.902 11.232 4.305 1.00 95.88 71 VAL A O 1
ATOM 522 N N . LYS A 1 72 ? -17.196 12.771 2.687 1.00 97.06 72 LYS A N 1
ATOM 523 C CA . LYS A 1 72 ? -18.557 12.348 2.336 1.00 97.06 72 LYS A CA 1
ATOM 524 C C . LYS A 1 72 ? -18.637 10.851 2.019 1.00 97.06 72 LYS A C 1
ATOM 526 O O . LYS A 1 72 ? -19.504 10.165 2.545 1.00 97.06 72 LYS A O 1
ATOM 531 N N . ILE A 1 73 ? -17.747 10.345 1.160 1.00 97.00 73 ILE A N 1
ATOM 532 C CA . ILE A 1 73 ? -17.755 8.929 0.755 1.00 97.00 73 ILE A CA 1
ATOM 533 C C . ILE A 1 73 ? -17.565 8.015 1.969 1.00 97.00 73 ILE A C 1
ATOM 535 O O . ILE A 1 73 ? -18.250 7.002 2.077 1.00 97.00 73 ILE A O 1
ATOM 539 N N . LEU A 1 74 ? -16.652 8.371 2.874 1.00 95.25 74 LEU A N 1
ATOM 540 C CA . LEU A 1 74 ? -16.334 7.558 4.045 1.00 95.25 74 LEU A CA 1
ATOM 541 C C . LEU A 1 74 ? -17.447 7.613 5.101 1.00 95.25 74 LEU A C 1
ATOM 543 O O . LEU A 1 74 ? -17.834 6.570 5.627 1.00 95.25 74 LEU A O 1
ATOM 547 N N . THR A 1 75 ? -18.015 8.789 5.373 1.00 95.69 75 THR A N 1
ATOM 548 C CA . THR A 1 75 ? -19.123 8.919 6.333 1.00 95.69 75 THR A CA 1
ATOM 549 C C . THR A 1 75 ? -20.397 8.240 5.837 1.00 95.69 75 THR A C 1
ATOM 551 O O . THR A 1 75 ? -21.118 7.644 6.633 1.00 95.69 75 THR A O 1
ATOM 554 N N . ASP A 1 76 ? -20.655 8.253 4.52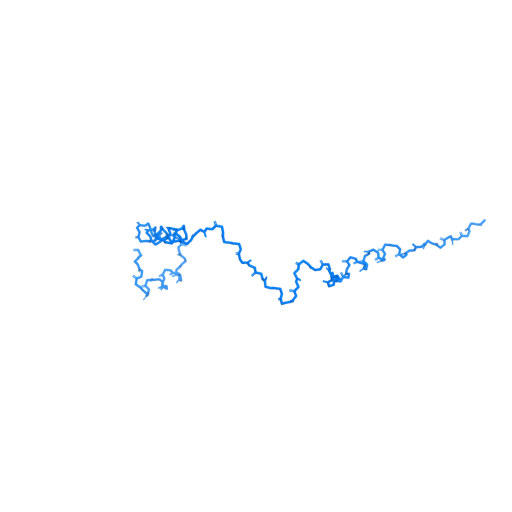3 1.00 97.31 76 ASP A N 1
ATOM 555 C CA . ASP A 1 76 ? -21.815 7.573 3.925 1.00 97.31 76 ASP A CA 1
ATOM 556 C C . ASP A 1 76 ? -21.765 6.045 4.124 1.00 97.31 76 ASP A C 1
ATOM 558 O O . ASP A 1 76 ? -22.808 5.391 4.151 1.00 97.31 76 ASP A O 1
ATOM 562 N N . VAL A 1 77 ? -20.567 5.470 4.285 1.00 96.56 77 VAL A N 1
ATOM 563 C CA . VAL A 1 77 ? -20.368 4.034 4.557 1.00 96.56 77 VAL A CA 1
ATOM 564 C C . VAL A 1 77 ? -20.110 3.728 6.036 1.00 96.56 77 VAL A C 1
ATOM 566 O O . VAL A 1 77 ? -19.786 2.592 6.375 1.00 96.56 77 VAL A O 1
ATOM 569 N N . GLY A 1 78 ? -20.289 4.716 6.920 1.00 94.69 78 GLY A N 1
ATOM 570 C CA . GLY A 1 78 ? -20.255 4.536 8.373 1.00 94.69 78 GLY A CA 1
ATOM 571 C C . GLY A 1 78 ? -18.927 4.863 9.056 1.00 94.69 78 GLY A C 1
ATOM 572 O O . GLY A 1 78 ? -18.783 4.555 10.237 1.00 94.69 78 GLY A O 1
ATOM 573 N N . ALA A 1 79 ? -17.966 5.484 8.363 1.00 94.25 79 ALA A N 1
ATOM 574 C CA . ALA A 1 79 ? -16.788 6.035 9.030 1.00 94.25 79 ALA A CA 1
ATOM 575 C C . ALA A 1 79 ? -17.171 7.236 9.911 1.00 94.25 79 ALA A C 1
ATOM 577 O O . ALA A 1 79 ? -18.079 8.003 9.582 1.00 94.25 79 ALA A O 1
ATOM 578 N N . ILE A 1 80 ? -16.459 7.401 11.024 1.00 91.81 80 ILE A N 1
ATOM 579 C CA . ILE A 1 80 ? -16.703 8.458 12.009 1.00 91.81 80 ILE A CA 1
ATOM 580 C C . ILE A 1 80 ? -15.759 9.630 11.713 1.00 91.81 80 ILE A C 1
ATOM 582 O O . ILE A 1 80 ? -14.586 9.408 11.413 1.00 91.81 80 ILE A O 1
ATOM 586 N N . LEU A 1 81 ? -16.295 10.854 11.761 1.00 85.44 81 LEU A N 1
ATOM 587 C CA . LEU A 1 81 ? -15.545 12.104 11.601 1.00 85.44 81 LEU A CA 1
ATOM 588 C C . LEU A 1 81 ? -15.040 12.628 12.949 1.00 85.44 81 LEU A C 1
ATOM 590 O O . LEU A 1 81 ? -15.842 12.600 13.912 1.00 85.44 81 LEU A O 1
#

pLDDT: mean 87.2, std 12.45, range [43.03, 98.62]